Protein AF-A0A535ZAS4-F1 (afdb_monomer_lite)

Secondary structure (DSSP, 8-state):
-HHHH-HHHHHHHHHHHHHHHHHH-PPPPHHHHHHHHHHHHHHHHS-S-------S--SSBGGGTBSPPPHHHHHHHHHHTTS---

pLDDT: mean 95.47, std 2.57, range [83.19, 98.38]

Foldseek 3Di:
DCVVQNPVLLVVLLVVLVVVCVVVVNDDDPVVSVVSSVVSSVVVPDDPDDDDDDPPPDQQDPVRPGHDDDPVVVVVCVVPVVHDDD

Sequence (86 aa):
MIAAHGRPLVRFAVQRILEEERRSGAIAEPAARWSAIERVIRGLRQPRLRPVINATGVILHTNLGRAPLAAAAAEAAAAIAGRYST

Structure (mmCIF, N/CA/C/O backbone):
data_AF-A0A535ZAS4-F1
#
_entry.id   AF-A0A535ZAS4-F1
#
loop_
_atom_site.group_PDB
_atom_site.id
_atom_site.type_symbol
_atom_site.label_atom_id
_atom_site.label_alt_id
_atom_site.label_comp_id
_atom_site.label_asym_id
_atom_site.label_entity_id
_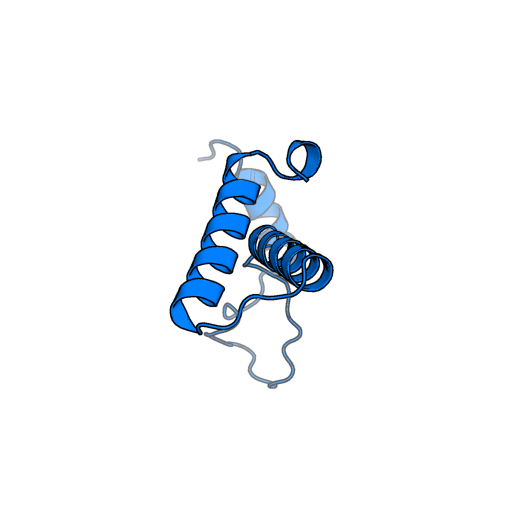atom_site.label_seq_id
_atom_site.pdbx_PDB_ins_code
_atom_site.Cartn_x
_atom_site.Cartn_y
_atom_site.Cartn_z
_atom_site.occupancy
_atom_site.B_iso_or_equiv
_atom_site.auth_seq_id
_atom_site.auth_comp_id
_atom_site.auth_asym_id
_atom_site.auth_atom_id
_atom_site.pdbx_PDB_model_num
ATOM 1 N N . MET A 1 1 ? 5.102 11.934 -17.525 1.00 83.50 1 MET A N 1
ATOM 2 C CA . MET A 1 1 ? 5.676 11.367 -16.277 1.00 83.50 1 MET A CA 1
ATOM 3 C C . MET A 1 1 ? 6.080 12.406 -15.235 1.00 83.50 1 MET A C 1
ATOM 5 O O . MET A 1 1 ? 5.564 12.319 -14.132 1.00 83.50 1 MET A O 1
ATOM 9 N N . ILE A 1 2 ? 6.950 13.386 -15.526 1.00 93.62 2 ILE A N 1
ATOM 10 C CA . ILE A 1 2 ? 7.364 14.383 -14.508 1.00 93.62 2 ILE A CA 1
ATOM 11 C C . ILE A 1 2 ? 6.174 15.197 -13.988 1.00 93.62 2 ILE A C 1
ATOM 13 O O . ILE A 1 2 ? 6.009 15.297 -12.778 1.00 93.62 2 ILE A O 1
ATOM 17 N N . ALA A 1 3 ? 5.309 15.693 -14.876 1.00 95.50 3 ALA A N 1
ATOM 18 C CA . ALA A 1 3 ? 4.100 16.418 -14.476 1.00 95.50 3 ALA A CA 1
ATOM 19 C C . ALA A 1 3 ? 3.156 15.579 -13.587 1.00 95.50 3 ALA A C 1
ATOM 21 O O . ALA A 1 3 ? 2.533 16.111 -12.681 1.00 95.50 3 ALA A O 1
ATOM 22 N N . ALA A 1 4 ? 3.093 14.259 -13.802 1.00 93.94 4 ALA A N 1
ATOM 23 C CA . ALA A 1 4 ? 2.186 13.361 -13.080 1.00 93.94 4 ALA A CA 1
ATOM 24 C C . ALA A 1 4 ? 2.752 12.822 -11.751 1.00 93.94 4 ALA A C 1
ATOM 26 O O . ALA A 1 4 ? 1.996 12.381 -10.886 1.00 93.94 4 ALA A O 1
ATOM 27 N N . HIS A 1 5 ? 4.079 12.777 -11.599 1.00 94.31 5 HIS A N 1
ATOM 28 C CA . HIS A 1 5 ? 4.739 12.065 -10.493 1.00 94.31 5 HIS A CA 1
ATOM 29 C C . HIS A 1 5 ? 5.786 12.893 -9.747 1.00 94.31 5 HIS A C 1
ATOM 31 O O . HIS A 1 5 ? 6.311 12.443 -8.731 1.00 94.31 5 HIS A O 1
ATOM 37 N N . GLY A 1 6 ? 6.098 14.091 -10.234 1.00 96.19 6 GLY A N 1
ATOM 38 C CA . GLY A 1 6 ? 7.180 14.915 -9.722 1.00 96.19 6 GLY A CA 1
ATOM 39 C C . GLY A 1 6 ? 8.552 14.447 -10.208 1.00 96.19 6 GLY A C 1
ATOM 40 O O . GLY A 1 6 ? 8.831 13.262 -10.410 1.00 96.19 6 GLY A O 1
ATOM 41 N N . ARG A 1 7 ? 9.454 15.414 -10.385 1.00 97.25 7 ARG A N 1
ATOM 42 C CA . ARG A 1 7 ? 10.826 15.166 -10.848 1.00 97.25 7 ARG A CA 1
ATOM 43 C C . ARG A 1 7 ? 11.640 14.237 -9.927 1.00 97.25 7 ARG A C 1
ATOM 45 O O . ARG A 1 7 ? 12.346 13.392 -10.478 1.00 97.25 7 ARG A O 1
ATOM 52 N N . PRO A 1 8 ? 11.547 14.317 -8.580 1.00 97.81 8 PRO A N 1
ATOM 53 C CA . PRO A 1 8 ? 12.320 13.440 -7.696 1.00 97.81 8 PRO A CA 1
ATOM 54 C C . PRO A 1 8 ? 12.013 11.952 -7.898 1.00 97.81 8 PRO A C 1
ATOM 56 O O . PRO A 1 8 ? 12.934 11.148 -8.035 1.00 97.81 8 PRO A O 1
ATOM 59 N N . LEU A 1 9 ? 10.729 11.591 -7.991 1.00 96.94 9 LEU A N 1
ATOM 60 C CA . LEU A 1 9 ? 10.306 10.198 -8.130 1.00 96.94 9 LEU A CA 1
ATOM 61 C C . LEU A 1 9 ? 10.689 9.615 -9.495 1.00 96.94 9 LEU A C 1
ATOM 63 O O . LEU A 1 9 ? 11.177 8.489 -9.570 1.00 96.94 9 LEU A O 1
ATOM 67 N N . VAL A 1 10 ? 10.523 10.394 -10.570 1.00 97.62 10 VAL A N 1
ATOM 68 C CA . VAL A 1 10 ? 10.933 9.970 -11.918 1.00 97.62 10 VAL A CA 1
ATOM 69 C C . VAL A 1 10 ? 12.446 9.772 -11.986 1.00 97.62 10 VAL A C 1
ATOM 71 O O . VAL A 1 10 ? 12.896 8.738 -12.470 1.00 97.62 10 VAL A O 1
ATOM 74 N N . ARG A 1 11 ? 13.236 10.716 -11.451 1.00 98.19 11 ARG A N 1
ATOM 75 C CA . ARG A 1 11 ? 14.701 10.594 -11.394 1.00 98.19 11 ARG A CA 1
ATOM 76 C C . ARG A 1 11 ? 15.118 9.325 -10.655 1.00 98.19 11 ARG A C 1
ATOM 78 O O . ARG A 1 11 ? 15.956 8.588 -11.163 1.00 98.19 11 ARG A O 1
ATOM 85 N N . PHE A 1 12 ? 14.528 9.069 -9.490 1.00 98.38 12 PHE A N 1
ATOM 86 C CA . PHE A 1 12 ? 14.821 7.875 -8.705 1.00 98.38 12 PHE A CA 1
ATOM 87 C C . PHE A 1 12 ? 14.523 6.592 -9.486 1.00 98.38 12 PHE A C 1
ATOM 89 O O . PHE A 1 12 ? 15.369 5.705 -9.554 1.00 98.38 12 PHE A O 1
ATOM 96 N N . ALA A 1 13 ? 13.351 6.504 -10.120 1.00 98.06 13 ALA A N 1
ATOM 97 C CA . ALA A 1 13 ? 12.977 5.333 -10.904 1.00 98.06 13 ALA A CA 1
ATOM 98 C C . ALA A 1 13 ? 13.926 5.104 -12.094 1.00 98.06 13 ALA A C 1
ATOM 100 O O . ALA A 1 13 ? 14.388 3.984 -12.290 1.00 98.06 13 ALA A O 1
ATOM 101 N N . VAL A 1 14 ? 14.287 6.163 -12.829 1.00 97.81 14 VAL A N 1
ATOM 102 C CA . VAL A 1 14 ? 15.264 6.090 -13.930 1.00 97.81 14 VAL A CA 1
ATOM 103 C C . VAL A 1 14 ? 16.625 5.616 -13.424 1.00 97.81 14 VAL A C 1
ATOM 105 O O . VAL A 1 14 ? 17.189 4.678 -13.977 1.00 97.81 14 VAL A O 1
ATOM 108 N N . GLN A 1 15 ? 17.142 6.223 -12.351 1.00 98.12 15 GLN A N 1
ATOM 109 C CA . GLN A 1 15 ? 18.435 5.846 -11.777 1.00 98.12 15 GLN A CA 1
ATOM 110 C C . GLN A 1 15 ? 18.461 4.381 -11.343 1.00 98.12 15 GLN A C 1
ATOM 112 O O . GLN A 1 15 ? 19.454 3.705 -11.590 1.00 98.12 15 GLN A O 1
ATOM 117 N N . ARG A 1 16 ? 17.374 3.874 -10.747 1.00 97.88 16 ARG A N 1
ATOM 118 C CA . ARG A 1 16 ? 17.273 2.460 -10.359 1.00 97.88 16 ARG A CA 1
ATOM 119 C C . ARG A 1 16 ? 17.338 1.516 -11.550 1.00 97.88 16 ARG A C 1
ATOM 121 O O . ARG A 1 16 ? 18.068 0.538 -11.468 1.00 97.88 16 ARG A O 1
ATOM 128 N N . ILE A 1 17 ? 16.619 1.815 -12.631 1.00 97.81 17 ILE A N 1
ATOM 129 C CA . ILE A 1 17 ? 16.640 0.972 -13.832 1.00 97.81 17 ILE A CA 1
ATOM 130 C C . ILE A 1 17 ? 18.018 1.010 -14.501 1.00 97.81 17 ILE A C 1
ATOM 132 O O . I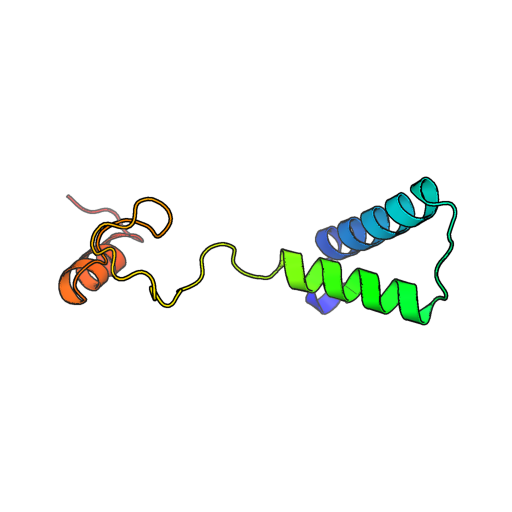LE A 1 17 ? 18.572 -0.036 -14.809 1.00 97.81 17 ILE A O 1
ATOM 136 N N . LEU A 1 18 ? 18.637 2.187 -14.635 1.00 96.88 18 LEU A N 1
ATOM 137 C CA . LEU A 1 18 ? 19.993 2.295 -15.195 1.00 96.88 18 LEU A CA 1
ATOM 138 C C . LEU A 1 18 ? 21.051 1.594 -14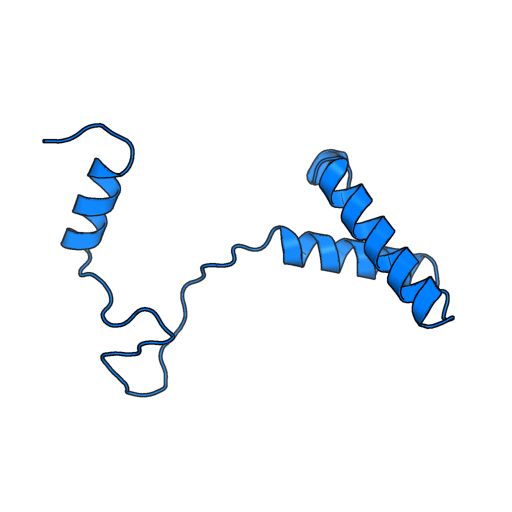.334 1.00 96.88 18 LEU A C 1
ATOM 140 O O . LEU A 1 18 ? 22.068 1.133 -14.842 1.00 96.88 18 LEU A O 1
ATOM 144 N N . GLU A 1 19 ? 20.860 1.573 -13.019 1.00 97.50 19 GLU A N 1
ATOM 145 C CA . GLU A 1 19 ? 21.724 0.850 -12.088 1.00 97.50 19 GLU A CA 1
ATOM 146 C C . GLU A 1 19 ? 21.563 -0.673 -12.229 1.00 97.50 19 GLU A C 1
ATOM 148 O O . GLU A 1 19 ? 22.549 -1.404 -12.190 1.00 97.50 19 GLU A O 1
ATOM 153 N N . GLU A 1 20 ? 20.338 -1.154 -12.433 1.00 96.12 20 GLU A N 1
ATOM 154 C CA . GLU A 1 20 ? 20.039 -2.567 -12.682 1.00 96.12 20 GLU A CA 1
ATOM 155 C C . GLU A 1 20 ? 20.612 -3.055 -14.023 1.00 96.12 20 GLU A C 1
ATOM 157 O O . GLU A 1 20 ? 21.224 -4.122 -14.084 1.00 96.12 20 GLU A O 1
ATOM 162 N N . GLU A 1 21 ? 20.512 -2.247 -15.078 1.00 96.38 21 GLU A N 1
ATOM 163 C CA . GLU A 1 21 ? 21.144 -2.530 -16.373 1.00 96.38 21 GLU A CA 1
ATOM 164 C C . GLU A 1 21 ? 22.673 -2.556 -16.259 1.00 96.38 21 GLU A C 1
ATOM 166 O O . GLU A 1 21 ? 23.320 -3.464 -16.775 1.00 96.38 21 GLU A O 1
ATOM 171 N N . ARG A 1 22 ? 23.267 -1.613 -15.511 1.00 96.12 22 ARG A N 1
ATOM 172 C CA . ARG A 1 22 ? 24.718 -1.600 -15.260 1.00 96.12 22 ARG A CA 1
ATOM 173 C C . ARG A 1 22 ? 25.190 -2.832 -14.490 1.00 96.12 22 ARG A C 1
ATOM 175 O O . ARG A 1 22 ? 26.251 -3.357 -14.803 1.00 96.12 22 ARG A O 1
ATOM 182 N N . ARG A 1 23 ? 24.417 -3.301 -13.505 1.00 96.62 23 ARG A N 1
ATOM 183 C CA . ARG A 1 23 ? 24.761 -4.499 -12.722 1.00 96.62 23 ARG A CA 1
ATOM 184 C C . ARG A 1 23 ? 24.565 -5.802 -13.486 1.00 96.62 23 ARG A C 1
ATOM 186 O O . ARG A 1 23 ? 25.341 -6.728 -13.290 1.00 96.62 23 ARG A O 1
ATOM 193 N N . SER A 1 24 ? 23.532 -5.885 -14.317 1.00 95.56 24 SER A N 1
ATOM 194 C CA . SER A 1 24 ? 23.251 -7.087 -15.111 1.00 95.56 24 SER A CA 1
ATOM 195 C C . SER A 1 24 ? 24.066 -7.159 -16.404 1.00 95.56 24 SER A C 1
ATOM 197 O O . SER A 1 24 ? 24.196 -8.237 -16.974 1.00 95.56 24 SER A O 1
ATOM 199 N N . GLY A 1 25 ? 24.591 -6.027 -16.887 1.00 94.12 25 GLY A N 1
ATOM 200 C CA . GLY A 1 25 ? 25.233 -5.916 -18.199 1.00 94.12 25 GLY A CA 1
ATOM 201 C C . GLY A 1 25 ? 24.247 -5.979 -19.372 1.00 94.12 25 GLY A C 1
ATOM 202 O O . GLY A 1 25 ? 24.661 -5.872 -20.524 1.00 94.12 25 GLY A O 1
ATOM 203 N N . ALA A 1 26 ? 22.948 -6.131 -19.097 1.00 93.50 26 ALA A N 1
ATOM 204 C CA . ALA A 1 26 ? 21.901 -6.199 -20.101 1.00 93.50 26 ALA A CA 1
ATOM 205 C C . ALA A 1 26 ? 21.246 -4.825 -20.264 1.00 93.50 26 ALA A C 1
ATOM 207 O O . ALA A 1 26 ? 20.622 -4.294 -19.344 1.00 93.50 26 ALA A O 1
ATOM 208 N N . ILE A 1 27 ? 21.377 -4.249 -21.456 1.00 93.12 27 ILE A N 1
ATOM 209 C CA . ILE A 1 27 ? 20.739 -2.985 -21.820 1.00 93.12 27 ILE A CA 1
ATOM 210 C C . ILE A 1 27 ? 19.368 -3.313 -22.406 1.00 93.12 27 ILE A C 1
ATOM 212 O O . ILE A 1 27 ? 19.279 -3.990 -23.429 1.00 93.12 27 ILE A O 1
ATOM 216 N N . ALA A 1 28 ? 18.296 -2.845 -21.766 1.00 93.25 28 ALA A N 1
ATOM 217 C CA . ALA A 1 28 ? 16.954 -3.067 -22.280 1.00 93.25 28 ALA A CA 1
ATOM 218 C C . ALA A 1 28 ? 16.660 -2.164 -23.487 1.00 93.25 28 ALA A C 1
ATOM 220 O O . ALA A 1 28 ? 17.065 -0.997 -23.531 1.00 93.25 28 ALA A O 1
ATOM 221 N N . GLU A 1 29 ? 15.867 -2.687 -24.423 1.00 96.50 29 GLU A N 1
ATOM 222 C CA . GLU A 1 29 ? 15.267 -1.897 -25.498 1.00 96.50 29 GLU A CA 1
ATOM 223 C C . GLU A 1 29 ? 14.483 -0.696 -24.932 1.00 96.50 29 GLU A C 1
ATOM 225 O O . GLU A 1 29 ? 13.857 -0.816 -23.867 1.00 96.50 29 GLU A O 1
ATOM 230 N N . PRO A 1 30 ? 14.440 0.460 -25.625 1.00 94.94 30 PRO A N 1
ATOM 231 C CA . PRO A 1 30 ? 13.848 1.689 -25.091 1.00 94.94 30 PRO A CA 1
ATOM 232 C C . PRO A 1 30 ? 12.420 1.528 -24.546 1.00 94.94 30 PRO A C 1
ATOM 234 O O . PRO A 1 30 ? 12.107 2.031 -23.464 1.00 94.94 30 PRO A O 1
ATOM 237 N N . ALA A 1 31 ? 11.560 0.783 -25.248 1.00 95.75 31 ALA A N 1
ATOM 238 C CA . ALA A 1 31 ? 10.180 0.539 -24.823 1.00 95.75 31 ALA A CA 1
ATOM 239 C C . ALA A 1 31 ? 10.093 -0.325 -23.548 1.00 95.75 31 ALA A C 1
ATOM 241 O O . ALA A 1 31 ? 9.276 -0.063 -22.656 1.00 95.75 31 ALA A O 1
ATOM 242 N N . ALA A 1 32 ? 10.964 -1.331 -23.429 1.00 95.75 32 ALA A N 1
ATOM 243 C CA . ALA A 1 32 ? 11.044 -2.191 -22.252 1.00 95.75 32 ALA A CA 1
ATOM 244 C C . ALA A 1 32 ? 11.572 -1.413 -21.038 1.00 95.75 32 ALA A C 1
ATOM 246 O O . ALA A 1 32 ? 10.996 -1.505 -19.947 1.00 95.75 32 ALA A O 1
ATOM 247 N N . ARG A 1 33 ? 12.596 -0.574 -21.242 1.00 96.31 33 ARG A N 1
ATOM 248 C CA . ARG A 1 33 ? 13.123 0.333 -20.215 1.00 96.31 33 ARG A CA 1
ATOM 249 C C . ARG A 1 33 ? 12.038 1.271 -19.700 1.00 96.31 33 ARG A C 1
ATOM 251 O O . ARG A 1 33 ? 11.858 1.395 -18.489 1.00 96.31 33 ARG A O 1
ATOM 258 N N . TRP A 1 34 ? 11.280 1.896 -20.599 1.00 96.31 34 TRP A N 1
ATOM 259 C CA . TRP A 1 34 ? 10.194 2.797 -20.213 1.00 96.31 34 TRP A CA 1
ATOM 260 C C . TRP A 1 34 ? 9.123 2.089 -19.378 1.00 96.31 34 TRP A C 1
ATOM 262 O O . TRP A 1 34 ? 8.783 2.540 -18.283 1.00 96.31 34 TRP A O 1
ATOM 272 N N . SER A 1 35 ? 8.681 0.916 -19.834 1.00 97.12 35 SER A N 1
ATOM 273 C CA . SER A 1 35 ? 7.714 0.083 -19.111 1.00 97.12 35 SER A CA 1
ATOM 274 C C . SER A 1 35 ? 8.215 -0.314 -17.716 1.00 97.12 35 SER A C 1
ATOM 276 O O . SER A 1 35 ? 7.441 -0.376 -16.757 1.00 97.12 35 SER A O 1
ATOM 278 N N . ALA A 1 36 ? 9.520 -0.567 -17.570 1.00 97.00 36 ALA A N 1
ATOM 279 C CA . ALA A 1 36 ? 10.127 -0.866 -16.280 1.00 97.00 36 ALA A CA 1
ATOM 280 C C . ALA A 1 36 ? 10.133 0.343 -15.335 1.00 97.00 36 ALA A C 1
ATOM 282 O O . ALA A 1 36 ? 9.752 0.206 -14.170 1.00 97.00 36 ALA A O 1
ATOM 283 N N . ILE A 1 37 ? 10.479 1.532 -15.837 1.00 97.81 37 ILE A N 1
ATOM 284 C CA . ILE A 1 37 ? 10.436 2.775 -15.056 1.00 97.81 37 ILE A CA 1
ATOM 285 C C . ILE A 1 37 ? 9.002 3.051 -14.576 1.00 97.81 37 ILE A C 1
ATOM 287 O O . ILE A 1 37 ? 8.794 3.340 -13.395 1.00 97.81 37 ILE A O 1
ATOM 291 N N . GLU A 1 38 ? 8.000 2.915 -15.449 1.00 97.19 38 GLU A N 1
ATOM 292 C CA . GLU A 1 38 ? 6.593 3.093 -15.071 1.00 97.19 38 GLU A CA 1
ATOM 293 C C . GLU A 1 38 ? 6.157 2.120 -13.968 1.00 97.19 38 GLU A C 1
ATOM 295 O O . GLU A 1 38 ? 5.473 2.517 -13.019 1.00 97.19 38 GLU A O 1
ATOM 300 N N . ARG A 1 39 ? 6.588 0.856 -14.045 1.00 97.38 39 ARG A N 1
ATOM 301 C CA . ARG A 1 39 ? 6.299 -0.162 -13.025 1.00 97.38 39 ARG A CA 1
ATOM 302 C C . ARG A 1 39 ? 6.897 0.206 -11.670 1.00 97.38 39 ARG A C 1
ATOM 304 O O . ARG A 1 39 ? 6.205 0.098 -10.657 1.00 97.38 39 ARG A O 1
ATOM 311 N N . VAL A 1 40 ? 8.143 0.684 -11.652 1.00 97.62 40 VAL A N 1
ATOM 312 C CA . VAL A 1 40 ? 8.810 1.150 -10.427 1.00 97.62 40 VAL A CA 1
ATOM 313 C C . VAL A 1 40 ? 8.036 2.309 -9.806 1.00 97.62 40 VAL A C 1
ATOM 315 O O . VAL A 1 40 ? 7.721 2.269 -8.618 1.00 97.62 40 VAL A O 1
ATOM 318 N N . ILE A 1 41 ? 7.659 3.314 -10.598 1.00 97.62 41 ILE A N 1
ATOM 319 C CA . ILE A 1 41 ? 6.879 4.451 -10.093 1.00 97.62 41 ILE A CA 1
ATOM 320 C C . ILE A 1 41 ? 5.529 3.995 -9.541 1.00 97.62 41 ILE A C 1
ATOM 322 O O . ILE A 1 41 ? 5.141 4.413 -8.448 1.00 97.62 41 ILE A O 1
ATOM 326 N N . ARG A 1 42 ? 4.817 3.123 -10.262 1.00 95.62 42 ARG A N 1
ATOM 327 C CA . ARG A 1 42 ? 3.521 2.595 -9.820 1.00 95.62 42 ARG A CA 1
ATOM 328 C C . ARG A 1 42 ? 3.640 1.865 -8.484 1.00 95.62 42 ARG A C 1
ATOM 330 O O . ARG A 1 42 ? 2.808 2.090 -7.610 1.00 95.62 42 ARG A O 1
ATOM 337 N N . GLY A 1 43 ? 4.677 1.045 -8.314 1.00 95.12 43 GLY A N 1
ATOM 338 C CA . GLY A 1 43 ? 4.954 0.343 -7.061 1.00 95.12 43 GLY A CA 1
ATOM 339 C C . GLY A 1 43 ? 5.290 1.286 -5.903 1.00 95.12 43 GLY A C 1
ATOM 340 O O . GLY A 1 43 ? 4.842 1.063 -4.784 1.00 95.12 43 GLY A O 1
ATOM 341 N N . LEU A 1 44 ? 6.018 2.375 -6.165 1.00 94.50 44 LEU A N 1
ATOM 342 C CA . LEU A 1 44 ? 6.393 3.356 -5.139 1.00 94.50 44 LEU A CA 1
ATOM 343 C C . LEU A 1 44 ? 5.237 4.265 -4.706 1.00 94.50 44 LEU A C 1
ATOM 345 O O . LEU A 1 44 ? 5.207 4.705 -3.562 1.00 94.50 44 LEU A O 1
ATOM 349 N N . ARG A 1 45 ? 4.287 4.557 -5.601 1.00 93.00 45 ARG A N 1
ATOM 350 C CA . ARG A 1 45 ? 3.085 5.352 -5.274 1.00 93.00 45 ARG A CA 1
ATOM 351 C C . ARG A 1 45 ? 2.001 4.553 -4.566 1.00 93.00 45 ARG A C 1
ATOM 353 O O . ARG A 1 45 ? 1.030 5.116 -4.069 1.00 93.00 45 ARG A O 1
ATOM 360 N N . GLN A 1 46 ? 2.131 3.242 -4.587 1.00 92.31 46 GLN A N 1
ATOM 361 C CA . GLN A 1 46 ? 1.156 2.328 -4.044 1.00 92.31 46 GLN A CA 1
ATOM 362 C C . GLN A 1 46 ? 1.230 2.354 -2.500 1.00 92.31 46 GLN A C 1
ATOM 364 O O . GLN A 1 46 ? 2.317 2.147 -1.954 1.00 92.31 46 GLN A O 1
ATOM 369 N N . PRO A 1 47 ? 0.114 2.579 -1.773 1.00 92.88 47 PRO A N 1
ATOM 370 C CA . PRO A 1 47 ? 0.117 2.566 -0.312 1.00 92.88 47 PRO A CA 1
ATOM 371 C C . PRO A 1 47 ? 0.698 1.260 0.229 1.00 92.88 47 PRO A C 1
ATOM 373 O O . PRO A 1 47 ? 0.430 0.181 -0.308 1.00 92.88 47 PRO A O 1
ATOM 376 N N . ARG A 1 48 ? 1.508 1.349 1.285 1.00 90.69 48 ARG A N 1
ATOM 377 C CA . ARG A 1 48 ? 2.062 0.159 1.947 1.00 90.69 48 ARG A CA 1
ATOM 378 C C . ARG A 1 48 ? 1.027 -0.541 2.819 1.00 90.69 48 ARG A C 1
ATOM 380 O O . ARG A 1 48 ? 0.979 -1.763 2.829 1.00 90.69 48 ARG A O 1
ATOM 387 N N . LEU A 1 49 ? 0.191 0.235 3.507 1.00 92.25 49 LEU A N 1
ATOM 388 C CA . LEU A 1 49 ? -0.949 -0.284 4.253 1.00 92.25 49 LEU A CA 1
ATOM 389 C C . LEU A 1 49 ? -2.121 -0.460 3.292 1.00 92.25 49 LEU A C 1
ATOM 391 O O . LEU A 1 49 ? -2.536 0.493 2.631 1.00 92.25 49 LEU A O 1
ATOM 395 N N . ARG A 1 50 ? -2.621 -1.689 3.196 1.00 91.88 50 ARG A N 1
ATOM 396 C CA . ARG A 1 50 ? -3.789 -2.044 2.389 1.00 91.88 50 ARG A CA 1
ATOM 397 C C . ARG A 1 50 ? -4.657 -3.014 3.175 1.00 91.88 50 ARG A C 1
ATOM 399 O O . ARG A 1 50 ? -4.106 -3.821 3.925 1.00 91.88 50 ARG A O 1
ATOM 406 N N . PRO A 1 51 ? -5.982 -2.962 2.995 1.00 93.81 51 PRO A N 1
ATOM 407 C CA . PRO A 1 51 ? -6.855 -3.990 3.532 1.00 93.81 51 PRO A CA 1
ATOM 408 C C . PRO A 1 51 ? -6.504 -5.351 2.921 1.00 93.81 51 PRO A C 1
ATOM 410 O O . PRO A 1 51 ? -6.089 -5.444 1.764 1.00 93.81 51 PRO A O 1
ATOM 413 N N . VAL A 1 52 ? -6.687 -6.403 3.712 1.00 95.12 52 VAL A N 1
ATOM 414 C CA . VAL A 1 52 ? -6.454 -7.795 3.322 1.00 95.12 52 VAL A CA 1
ATOM 415 C C . VAL A 1 52 ? -7.639 -8.651 3.751 1.00 95.12 52 VAL A C 1
ATOM 417 O O . VAL A 1 52 ? -8.325 -8.328 4.719 1.00 95.12 52 VAL A O 1
ATOM 420 N N . ILE A 1 53 ? -7.858 -9.761 3.050 1.00 95.81 53 ILE A N 1
ATOM 421 C CA . ILE A 1 53 ? -8.822 -10.786 3.454 1.00 95.81 53 ILE A CA 1
ATOM 422 C C . ILE A 1 53 ? -8.065 -11.827 4.278 1.00 95.81 53 ILE A C 1
ATOM 424 O O . ILE A 1 53 ? -7.139 -12.465 3.777 1.00 95.81 53 ILE A O 1
ATOM 428 N N . ASN A 1 54 ? -8.444 -12.000 5.543 1.00 95.56 54 ASN A N 1
ATOM 429 C CA . ASN A 1 54 ? -7.899 -13.067 6.374 1.00 95.56 54 ASN A CA 1
ATOM 430 C C . ASN A 1 54 ? -8.610 -14.392 6.054 1.00 95.56 54 ASN A C 1
ATOM 432 O O . ASN A 1 54 ? -9.759 -14.584 6.440 1.00 95.56 54 ASN A O 1
ATOM 436 N N . ALA A 1 55 ? -7.909 -15.306 5.381 1.00 97.00 55 ALA A N 1
ATOM 437 C CA . ALA A 1 55 ? -8.397 -16.647 5.037 1.00 97.00 55 ALA A CA 1
ATOM 438 C C . ALA A 1 55 ? -7.775 -17.764 5.902 1.00 97.00 55 ALA A C 1
ATOM 440 O O . ALA A 1 55 ? -7.867 -18.938 5.561 1.00 97.00 55 ALA A O 1
ATOM 441 N N . THR A 1 56 ? -7.104 -17.414 7.003 1.00 96.31 56 THR A N 1
ATOM 442 C CA . THR A 1 56 ? -6.351 -18.377 7.832 1.00 96.31 56 THR A CA 1
ATOM 443 C C . THR A 1 56 ? -7.173 -19.001 8.961 1.00 96.31 56 THR A C 1
ATOM 445 O O . THR A 1 56 ? -6.732 -19.965 9.577 1.00 96.31 56 THR A O 1
ATOM 448 N N . GLY A 1 57 ? -8.332 -18.422 9.292 1.00 95.50 57 GLY A N 1
ATOM 449 C CA . GLY A 1 57 ? -9.113 -18.784 10.481 1.00 95.50 57 GLY A CA 1
ATOM 450 C C . GLY A 1 57 ? -8.530 -18.281 11.813 1.00 95.50 57 GLY A C 1
ATOM 451 O O . GLY A 1 57 ? -9.168 -18.437 12.851 1.00 95.50 57 GLY A O 1
ATOM 452 N N . VAL A 1 58 ? -7.355 -17.636 11.814 1.00 97.00 58 VAL A N 1
ATOM 453 C CA . VAL A 1 58 ? -6.750 -17.052 13.023 1.00 97.00 58 VAL A CA 1
ATOM 454 C C . VAL A 1 58 ? -7.411 -15.714 13.342 1.00 97.00 58 VAL A C 1
ATOM 456 O O . VAL A 1 58 ? -7.273 -14.760 12.578 1.00 97.00 58 VAL A O 1
ATOM 459 N N . ILE A 1 59 ? -8.086 -15.624 14.492 1.00 93.94 59 ILE A N 1
ATOM 460 C CA . ILE A 1 59 ? -8.781 -14.402 14.933 1.00 93.94 59 ILE A CA 1
ATOM 461 C C . ILE A 1 59 ? -7.778 -13.300 15.309 1.00 93.94 59 ILE A C 1
ATOM 463 O O . ILE A 1 59 ? -7.838 -12.193 14.781 1.00 93.94 59 ILE A O 1
ATOM 467 N N . LEU A 1 60 ? -6.818 -13.598 16.192 1.00 94.88 60 LEU A N 1
ATOM 468 C CA . LEU A 1 60 ? -5.773 -12.653 16.605 1.00 94.88 60 LEU A CA 1
ATOM 469 C C . LEU A 1 60 ? -4.506 -12.848 15.775 1.00 94.88 60 LEU A C 1
ATOM 471 O O . LEU A 1 60 ? -3.543 -13.481 16.202 1.00 94.88 60 LEU A O 1
ATOM 475 N N . HIS A 1 61 ? -4.501 -12.290 14.568 1.00 95.50 61 HIS A N 1
ATOM 476 C CA . HIS A 1 61 ? -3.395 -12.481 13.638 1.00 95.50 61 HIS A CA 1
ATOM 477 C C . HIS A 1 61 ? -2.323 -11.391 13.797 1.00 95.50 61 HIS A C 1
ATOM 479 O O . HIS A 1 61 ? -2.453 -10.287 13.272 1.00 95.50 61 HIS A O 1
ATOM 485 N N . THR A 1 62 ? -1.214 -11.694 14.475 1.00 95.12 62 THR A N 1
ATOM 486 C CA . THR A 1 62 ? -0.142 -10.720 14.778 1.00 95.12 62 THR A CA 1
ATOM 487 C C . THR A 1 62 ? 0.456 -10.050 13.538 1.00 95.12 62 THR A C 1
ATOM 489 O O . THR A 1 62 ? 0.647 -8.837 13.550 1.00 95.12 62 THR A O 1
ATOM 492 N N . ASN A 1 63 ? 0.661 -10.795 12.447 1.00 95.12 63 ASN A N 1
ATOM 493 C CA . ASN A 1 63 ? 1.168 -10.230 11.186 1.00 95.12 63 ASN A CA 1
ATOM 494 C C . ASN A 1 63 ? 0.137 -9.388 10.406 1.00 95.12 63 ASN A C 1
ATOM 496 O O . ASN A 1 63 ? 0.539 -8.606 9.551 1.00 95.12 63 ASN A O 1
ATOM 500 N N . LEU A 1 64 ? -1.169 -9.529 10.681 1.00 94.88 64 LEU A N 1
ATOM 501 C CA . LEU A 1 64 ? -2.240 -8.770 10.011 1.00 94.88 64 LEU A CA 1
ATOM 502 C C . LEU A 1 64 ? -2.835 -7.661 10.894 1.00 94.88 64 LEU A C 1
ATOM 504 O O . LEU A 1 64 ? -3.850 -7.073 10.539 1.00 94.88 64 LEU A O 1
ATOM 508 N N . GLY A 1 65 ? -2.218 -7.365 12.041 1.00 92.62 65 GLY A N 1
ATOM 509 C CA . GLY A 1 65 ? -2.668 -6.277 12.915 1.00 92.62 65 GLY A CA 1
ATOM 510 C C . GLY A 1 65 ? -3.619 -6.688 14.042 1.00 92.62 65 GLY A C 1
ATOM 511 O O . GLY A 1 65 ? -4.231 -5.816 14.648 1.00 92.62 65 GLY A O 1
ATOM 512 N N . ARG A 1 66 ? -3.674 -7.980 14.398 1.00 95.62 66 ARG A N 1
ATOM 513 C CA . ARG A 1 66 ? -4.423 -8.531 15.547 1.00 95.62 66 ARG A CA 1
ATOM 514 C C . ARG A 1 66 ? -5.940 -8.413 15.347 1.00 95.62 66 ARG A C 1
ATOM 516 O O . ARG A 1 66 ? -6.445 -8.947 14.367 1.00 95.62 66 ARG A O 1
ATOM 523 N N . ALA A 1 67 ? -6.655 -7.798 16.288 1.00 94.56 67 ALA A N 1
ATOM 524 C CA . ALA A 1 67 ? -8.100 -7.626 16.226 1.00 94.56 67 ALA A CA 1
ATOM 525 C C . ALA A 1 67 ? -8.455 -6.356 15.433 1.00 94.56 67 ALA A C 1
ATOM 527 O O . ALA A 1 67 ? -7.991 -5.273 15.800 1.00 94.56 67 ALA A O 1
ATOM 528 N N . PRO A 1 68 ? -9.297 -6.453 14.389 1.00 95.00 68 PRO A N 1
ATOM 529 C CA . PRO A 1 68 ? -9.895 -5.281 13.765 1.00 95.00 68 PRO A CA 1
ATOM 530 C C . PRO A 1 68 ? -10.710 -4.474 14.782 1.00 95.00 68 PRO A C 1
ATOM 532 O O . PRO A 1 68 ? -11.389 -5.042 15.639 1.00 95.00 68 PRO A O 1
ATOM 535 N N . LEU A 1 69 ? -10.667 -3.146 14.675 1.00 96.12 69 LEU A N 1
ATOM 536 C CA . LEU A 1 69 ? -11.530 -2.276 15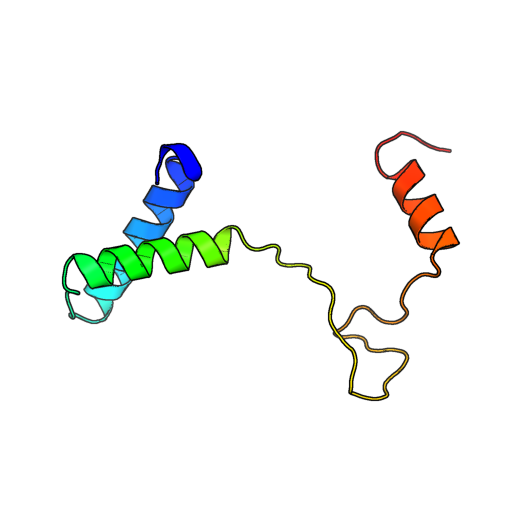.470 1.00 96.12 69 LEU A CA 1
ATOM 537 C C . LEU A 1 69 ? -12.984 -2.402 15.002 1.00 96.12 69 LEU A C 1
ATOM 539 O O . LEU A 1 69 ? -13.254 -2.506 13.805 1.00 96.12 69 LEU A O 1
ATOM 543 N N . ALA A 1 70 ? -13.925 -2.328 15.945 1.00 97.06 70 ALA A N 1
ATOM 544 C CA . ALA A 1 70 ? -15.328 -2.105 15.614 1.00 97.06 70 ALA A CA 1
ATOM 545 C C . ALA A 1 70 ? -15.498 -0.743 14.916 1.00 97.06 70 ALA A C 1
ATOM 547 O O . ALA A 1 70 ? -14.757 0.197 15.217 1.00 97.06 70 ALA A O 1
ATOM 548 N N . ALA A 1 71 ? -16.496 -0.618 14.034 1.00 97.19 71 ALA A N 1
ATOM 549 C CA . ALA A 1 71 ? -16.734 0.603 13.255 1.00 97.19 71 ALA A CA 1
ATOM 550 C C . ALA A 1 71 ? -16.807 1.862 14.140 1.00 97.19 71 ALA A C 1
ATOM 552 O O . ALA A 1 71 ? -16.052 2.804 13.923 1.00 97.19 71 ALA A O 1
ATOM 553 N N . ALA A 1 72 ? -17.594 1.816 15.221 1.00 98.00 72 ALA A N 1
ATOM 554 C CA . ALA A 1 72 ? -17.727 2.928 16.164 1.00 98.00 72 ALA A CA 1
ATOM 555 C C . ALA A 1 72 ?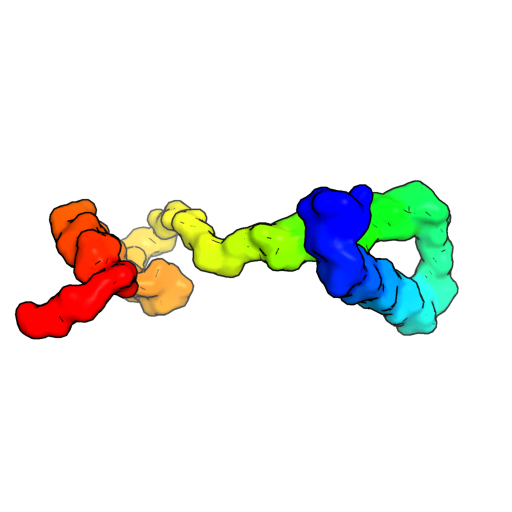 -16.391 3.344 16.816 1.00 98.00 72 ALA A C 1
ATOM 557 O O . ALA A 1 72 ? -16.125 4.530 17.001 1.00 98.00 72 ALA A O 1
ATOM 558 N N . ALA A 1 73 ? -15.520 2.381 17.138 1.00 97.50 73 ALA A N 1
ATOM 559 C CA . ALA A 1 73 ? -14.207 2.673 17.712 1.00 97.50 73 ALA A CA 1
ATOM 560 C C . ALA A 1 73 ? -13.262 3.306 16.676 1.00 97.50 73 ALA A C 1
ATOM 562 O O . ALA A 1 73 ? -12.536 4.248 16.995 1.00 97.50 73 ALA A O 1
ATOM 563 N N . ALA A 1 74 ? -13.286 2.818 15.431 1.00 97.12 74 ALA A N 1
ATOM 564 C CA . ALA A 1 74 ? -12.499 3.385 14.339 1.00 97.12 74 ALA A CA 1
ATOM 565 C C . ALA A 1 74 ? -12.948 4.814 13.988 1.00 97.12 74 ALA A C 1
ATOM 567 O O . ALA A 1 74 ? -12.105 5.686 13.786 1.00 97.12 74 ALA A O 1
ATOM 568 N N . GLU A 1 75 ? -14.258 5.071 13.968 1.00 97.44 75 GLU A N 1
ATOM 569 C CA . GLU A 1 75 ? -14.838 6.398 13.733 1.00 97.44 75 GLU A CA 1
ATOM 570 C C . GLU A 1 75 ? -14.451 7.394 14.830 1.00 97.44 75 GLU A C 1
ATOM 572 O O . GLU A 1 75 ? -13.982 8.492 14.523 1.00 97.44 75 GLU A O 1
ATOM 577 N N . ALA A 1 76 ? -14.564 7.002 16.104 1.00 96.69 76 ALA A N 1
ATOM 578 C CA . ALA A 1 76 ? -14.141 7.834 17.229 1.00 96.69 76 ALA A CA 1
ATOM 579 C C . ALA A 1 76 ? -12.648 8.203 17.14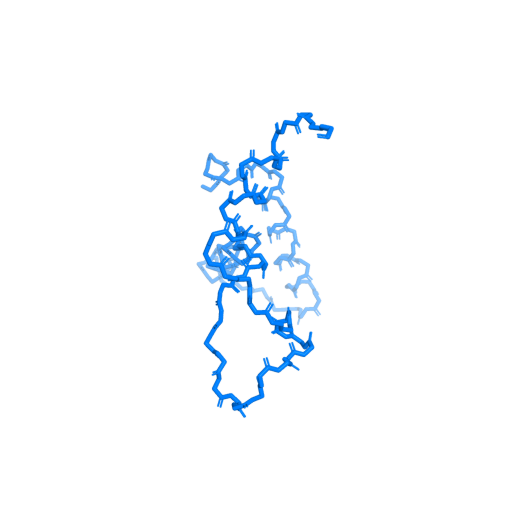3 1.00 96.69 76 ALA A C 1
ATOM 581 O O . ALA A 1 76 ? -12.283 9.370 17.315 1.00 96.69 76 ALA A O 1
ATOM 582 N N . ALA A 1 77 ? -11.791 7.230 16.811 1.00 96.19 77 ALA A N 1
ATOM 583 C CA . ALA A 1 77 ? -10.360 7.459 16.621 1.00 96.19 77 ALA A CA 1
ATOM 584 C C . ALA A 1 77 ? -10.072 8.388 15.428 1.00 96.19 77 ALA A C 1
ATOM 586 O O . ALA A 1 77 ? -9.285 9.328 15.549 1.00 96.19 77 ALA A O 1
ATOM 587 N N . ALA A 1 78 ? -10.726 8.163 14.284 1.00 97.00 78 ALA A N 1
ATOM 588 C CA . ALA A 1 78 ? -10.564 8.993 13.092 1.00 97.00 78 ALA A CA 1
ATOM 589 C C . ALA A 1 78 ? -10.989 10.442 13.344 1.00 97.00 78 ALA A C 1
ATOM 591 O O . ALA A 1 78 ? -10.334 11.369 12.870 1.00 97.00 78 ALA A O 1
ATOM 592 N N . ALA A 1 79 ? -12.053 10.639 14.127 1.00 96.12 79 ALA A N 1
ATOM 593 C CA . ALA A 1 79 ? -12.533 11.961 14.464 1.00 96.12 79 ALA A CA 1
ATOM 594 C C . ALA A 1 79 ? -11.435 12.758 15.196 1.00 96.12 79 ALA A C 1
ATOM 596 O O . ALA A 1 79 ? -11.114 13.868 14.783 1.00 96.12 79 ALA A O 1
ATOM 597 N N . ILE A 1 80 ? -10.811 12.205 16.240 1.00 97.19 80 ILE A N 1
ATOM 598 C CA . ILE A 1 80 ? -9.814 12.940 17.042 1.00 97.19 80 ILE A CA 1
ATOM 599 C C . ILE A 1 80 ? -8.412 13.013 16.414 1.00 97.19 80 ILE A C 1
ATOM 601 O O . ILE A 1 80 ? -7.657 13.916 16.756 1.00 97.19 80 ILE A O 1
ATOM 605 N N . ALA A 1 81 ? -8.064 12.144 15.459 1.00 96.75 81 ALA A N 1
ATOM 606 C CA . ALA A 1 81 ? -6.700 12.010 14.923 1.00 96.75 81 ALA A CA 1
ATOM 607 C C . ALA A 1 81 ? -6.086 13.286 14.301 1.00 96.75 81 ALA A C 1
ATOM 609 O O . ALA A 1 81 ? -4.865 13.402 14.231 1.00 96.75 81 ALA A O 1
ATOM 610 N N . GLY A 1 82 ? -6.910 14.229 13.829 1.00 95.75 82 GLY A N 1
ATOM 611 C CA . GLY A 1 82 ? -6.461 15.475 13.189 1.00 95.75 82 GLY A CA 1
ATOM 612 C C . GLY A 1 82 ? -6.531 16.726 14.070 1.00 95.75 82 GLY A C 1
ATOM 613 O O . GLY A 1 82 ? -6.364 17.829 13.552 1.00 95.75 82 GLY A O 1
ATOM 614 N N . ARG A 1 83 ? -6.843 16.590 15.364 1.00 95.00 83 ARG A N 1
ATOM 615 C CA . ARG A 1 83 ? -7.116 17.720 16.266 1.00 95.00 83 ARG A CA 1
ATOM 616 C C . ARG A 1 83 ? -6.541 17.493 17.663 1.00 95.00 83 ARG A C 1
ATOM 618 O O . ARG A 1 83 ? -6.301 16.363 18.070 1.00 95.00 83 ARG A O 1
ATOM 625 N N . TYR A 1 84 ? -6.350 18.578 18.409 1.00 94.69 84 TYR A N 1
ATOM 626 C CA . TYR A 1 84 ? -6.069 18.488 19.842 1.00 94.69 84 TYR A CA 1
ATOM 627 C C . TYR A 1 84 ? -7.307 17.958 20.585 1.00 94.69 84 TYR A C 1
ATOM 629 O O . TYR A 1 84 ? -8.437 18.288 20.223 1.00 94.69 84 TYR A O 1
ATOM 637 N N . SER A 1 85 ? -7.094 17.129 21.606 1.00 90.38 85 SER A N 1
ATOM 638 C CA . SER A 1 85 ? -8.139 16.541 22.454 1.00 90.38 85 SER A CA 1
ATOM 639 C C . SER A 1 85 ? -7.590 16.363 23.872 1.00 90.38 85 SER A C 1
ATOM 641 O O . SER A 1 85 ? -6.384 16.167 24.029 1.00 90.38 85 SER A O 1
ATOM 643 N N . THR A 1 86 ? -8.465 16.412 24.876 1.00 83.19 86 THR A N 1
ATOM 644 C CA . THR A 1 86 ? -8.187 16.090 26.290 1.00 83.19 86 THR A CA 1
ATOM 645 C C . THR A 1 86 ? -9.096 14.976 26.761 1.00 83.19 86 THR A C 1
ATOM 647 O O . THR A 1 86 ? -10.272 15.011 26.330 1.00 83.19 86 THR A O 1
#

Radius of gyration: 20.6 Å; chains: 1; bounding box: 43×37×52 Å